Protein AF-A0A7Y5F1Y5-F1 (afdb_monomer_lite)

Radius of gyration: 18.28 Å; chains: 1; bounding box: 48×26×36 Å

Structure (mmCIF, N/CA/C/O backbone):
data_AF-A0A7Y5F1Y5-F1
#
_entry.id   AF-A0A7Y5F1Y5-F1
#
loop_
_atom_site.group_PDB
_atom_site.id
_atom_site.type_symbol
_atom_site.label_atom_id
_atom_site.label_alt_id
_atom_site.label_comp_id
_atom_site.label_asym_id
_atom_site.label_entity_id
_atom_site.label_seq_id
_atom_site.pdbx_PDB_ins_code
_atom_site.Cartn_x
_atom_site.Cartn_y
_atom_site.Cartn_z
_atom_site.occupancy
_atom_site.B_iso_or_equiv
_atom_site.auth_seq_id
_atom_site.auth_comp_id
_atom_site.auth_asym_id
_atom_site.auth_atom_id
_atom_site.pdbx_PDB_model_num
ATOM 1 N N . MET A 1 1 ? 18.667 -15.677 -11.083 1.00 42.53 1 MET A N 1
ATOM 2 C CA . MET A 1 1 ? 20.099 -15.306 -11.034 1.00 42.53 1 MET A CA 1
ATOM 3 C C . MET A 1 1 ? 20.190 -13.791 -11.079 1.00 42.53 1 MET A C 1
ATOM 5 O O . MET A 1 1 ? 19.510 -13.224 -11.928 1.00 42.53 1 MET A O 1
ATOM 9 N N . PRO A 1 2 ? 20.945 -13.126 -10.191 1.00 56.84 2 PRO A N 1
ATOM 10 C CA . PRO A 1 2 ? 21.155 -11.688 -10.310 1.00 56.84 2 PRO A CA 1
ATOM 11 C C . PRO A 1 2 ? 21.991 -11.408 -11.567 1.00 56.84 2 PRO A C 1
ATOM 13 O O . PRO A 1 2 ? 23.083 -11.952 -11.717 1.00 56.84 2 PRO A O 1
ATOM 16 N N . ILE A 1 3 ? 21.458 -10.607 -12.489 1.00 68.25 3 ILE A N 1
ATOM 17 C CA . ILE A 1 3 ? 22.183 -10.149 -13.680 1.00 68.25 3 ILE A CA 1
ATOM 18 C C . ILE A 1 3 ? 23.153 -9.055 -13.219 1.00 68.25 3 ILE A C 1
ATOM 20 O O . ILE A 1 3 ? 22.724 -8.072 -12.618 1.00 68.25 3 ILE A O 1
ATOM 24 N N . GLN A 1 4 ? 24.452 -9.229 -13.465 1.00 79.38 4 GLN A N 1
ATOM 25 C CA . GLN A 1 4 ? 25.474 -8.214 -13.197 1.00 79.38 4 GLN A CA 1
ATOM 26 C C . GLN A 1 4 ? 25.899 -7.569 -14.525 1.00 79.38 4 GLN A C 1
ATOM 28 O O . GLN A 1 4 ? 26.766 -8.121 -15.201 1.00 79.38 4 GLN A O 1
ATOM 33 N N . PRO A 1 5 ? 25.279 -6.443 -14.932 1.00 74.00 5 PRO A N 1
ATOM 34 C CA . PRO A 1 5 ? 25.558 -5.833 -16.225 1.00 74.00 5 PRO A CA 1
ATOM 35 C C . PRO A 1 5 ? 26.971 -5.246 -16.285 1.00 74.00 5 PRO A C 1
ATOM 37 O O . PRO A 1 5 ? 27.443 -4.610 -15.335 1.00 74.00 5 PRO A O 1
ATOM 40 N N . ASN A 1 6 ? 27.634 -5.432 -17.426 1.00 86.38 6 ASN A N 1
ATOM 41 C CA . ASN A 1 6 ? 28.944 -4.835 -17.693 1.00 86.38 6 ASN A CA 1
ATOM 42 C C . ASN A 1 6 ? 28.840 -3.308 -17.920 1.00 86.38 6 ASN A C 1
ATOM 44 O O . ASN A 1 6 ? 27.751 -2.737 -17.950 1.00 86.38 6 ASN A O 1
ATOM 48 N N . LEU A 1 7 ? 29.976 -2.611 -18.051 1.00 83.56 7 LEU A N 1
ATOM 49 C CA . LEU A 1 7 ? 29.990 -1.142 -18.173 1.00 83.56 7 LEU A CA 1
ATOM 50 C C . LEU A 1 7 ? 29.169 -0.621 -19.367 1.00 83.56 7 LEU A C 1
ATOM 52 O O . LEU A 1 7 ? 28.464 0.373 -19.212 1.00 83.56 7 LEU A O 1
ATOM 56 N N . LEU A 1 8 ? 29.209 -1.301 -20.518 1.00 81.94 8 LEU A N 1
ATOM 57 C CA . LEU A 1 8 ? 28.441 -0.913 -21.707 1.00 81.94 8 LEU A CA 1
ATOM 58 C C . LE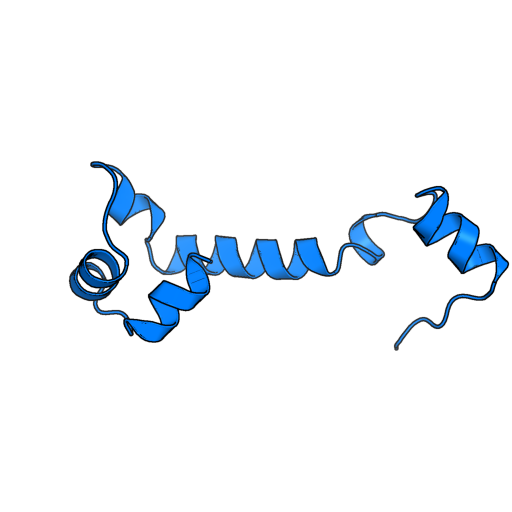U A 1 8 ? 26.939 -1.148 -21.511 1.00 81.94 8 LEU A C 1
ATOM 60 O O . LEU A 1 8 ? 26.126 -0.282 -21.829 1.00 81.94 8 LEU A O 1
ATOM 64 N N . GLU A 1 9 ? 26.575 -2.287 -20.929 1.00 77.44 9 GLU A N 1
ATOM 65 C CA . GLU A 1 9 ? 25.193 -2.633 -20.594 1.00 77.44 9 GLU A CA 1
ATOM 66 C C . GLU A 1 9 ? 24.603 -1.675 -19.560 1.00 77.44 9 GLU A C 1
ATOM 68 O O . GLU A 1 9 ? 23.459 -1.256 -19.701 1.00 77.44 9 GLU A O 1
ATOM 73 N N . ARG A 1 10 ? 25.378 -1.243 -18.557 1.00 76.81 10 ARG A N 1
ATOM 74 C CA . ARG A 1 10 ? 24.917 -0.249 -17.573 1.00 76.81 10 ARG A CA 1
ATOM 75 C C . ARG A 1 10 ? 24.566 1.079 -18.236 1.00 76.81 10 ARG A C 1
ATOM 77 O O . ARG A 1 10 ? 23.524 1.643 -17.915 1.00 76.81 10 ARG A O 1
ATOM 84 N N . THR A 1 11 ? 25.388 1.564 -19.168 1.00 78.12 11 THR A N 1
ATOM 85 C CA . THR A 1 11 ? 25.095 2.800 -19.910 1.00 78.12 11 THR A CA 1
ATOM 86 C C . THR A 1 11 ? 23.885 2.627 -20.829 1.00 78.12 11 THR A C 1
ATOM 88 O O . THR A 1 11 ? 22.984 3.467 -20.822 1.00 78.12 11 THR A O 1
ATOM 91 N N . ALA A 1 12 ? 23.814 1.525 -21.579 1.00 76.31 12 ALA A N 1
ATOM 92 C CA . ALA A 1 12 ? 22.695 1.253 -22.479 1.00 76.31 12 ALA A CA 1
ATOM 93 C C . ALA A 1 12 ? 21.360 1.115 -21.726 1.00 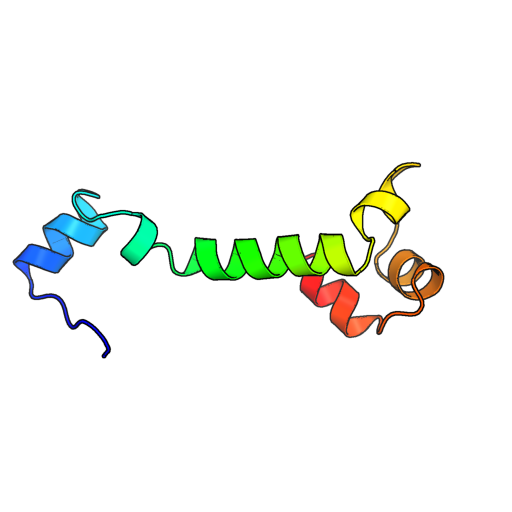76.31 12 ALA A C 1
ATOM 95 O O . ALA A 1 12 ? 20.350 1.690 -22.131 1.00 76.31 12 ALA A O 1
ATOM 96 N N . PHE A 1 13 ? 21.353 0.390 -20.610 1.00 70.44 13 PHE A N 1
ATOM 97 C CA . PHE A 1 13 ? 20.138 0.060 -19.874 1.00 70.44 13 PHE A CA 1
ATOM 98 C C . PHE A 1 13 ? 19.685 1.162 -18.919 1.00 70.44 13 PHE A C 1
ATOM 100 O O . PHE A 1 13 ? 18.499 1.476 -18.899 1.00 70.44 13 PHE A O 1
ATOM 107 N N . TYR A 1 14 ? 20.597 1.774 -18.157 1.00 69.19 14 TYR A N 1
ATOM 108 C CA . TYR A 1 14 ? 20.225 2.739 -17.116 1.00 69.19 14 TYR A CA 1
ATOM 109 C C . TYR A 1 14 ? 20.312 4.205 -17.553 1.00 69.19 14 TYR A C 1
ATOM 111 O O . TYR A 1 14 ? 19.639 5.040 -16.958 1.00 69.19 14 TYR A O 1
ATOM 119 N N . SER A 1 15 ? 21.122 4.542 -18.565 1.00 67.38 15 SER A N 1
AT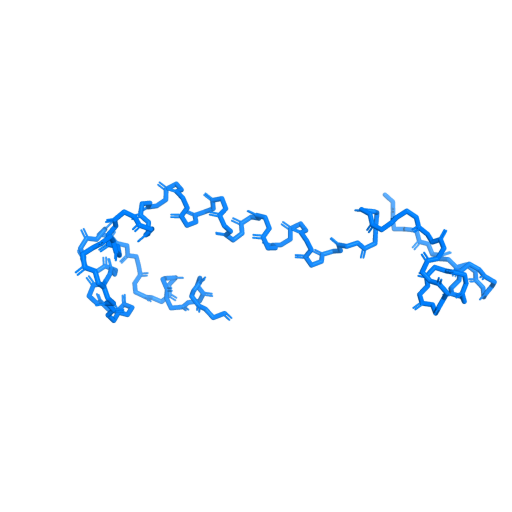OM 120 C CA . SER A 1 15 ? 21.270 5.933 -19.033 1.00 67.38 15 SER A CA 1
ATOM 121 C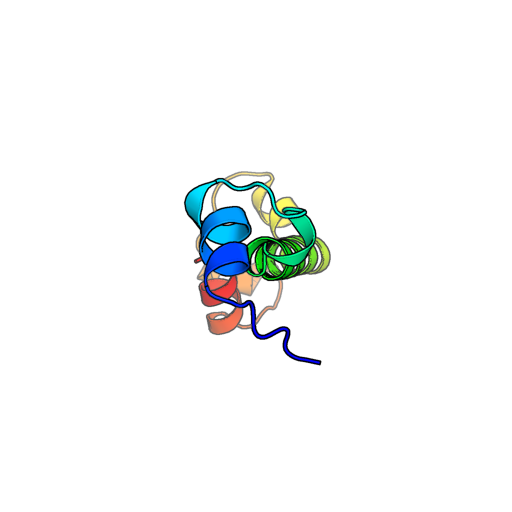 C . SER A 1 15 ? 20.520 6.205 -20.334 1.00 67.38 15 SER A C 1
ATOM 123 O O . SER A 1 15 ? 19.939 7.273 -20.485 1.00 67.38 15 SER A O 1
ATOM 125 N N . LEU A 1 16 ? 20.521 5.247 -21.266 1.00 73.19 16 LEU A N 1
ATOM 126 C CA . LEU A 1 16 ? 19.863 5.393 -22.571 1.00 73.19 16 LEU A CA 1
ATOM 127 C C . LEU A 1 16 ? 18.467 4.751 -22.627 1.00 73.19 16 LEU A C 1
ATOM 129 O O . LEU A 1 16 ? 17.776 4.904 -23.630 1.00 73.19 16 LEU A O 1
ATOM 133 N N . ASN A 1 17 ? 18.053 4.044 -21.567 1.00 63.78 17 ASN A N 1
ATOM 134 C CA . ASN A 1 17 ? 16.779 3.318 -21.486 1.00 63.78 17 ASN A CA 1
ATOM 135 C C . ASN A 1 17 ? 16.552 2.345 -22.666 1.00 63.78 17 ASN A C 1
ATOM 137 O O . ASN A 1 17 ? 15.427 2.116 -23.098 1.00 63.78 17 ASN A O 1
ATOM 141 N N . LEU A 1 18 ? 17.637 1.783 -23.211 1.00 68.94 18 LEU A N 1
ATOM 142 C CA . LEU A 1 18 ? 17.611 0.849 -24.345 1.00 68.94 18 LEU A CA 1
ATOM 143 C C . LEU A 1 18 ? 17.402 -0.607 -23.903 1.00 68.94 18 LEU A C 1
ATOM 145 O O . LEU A 1 18 ? 17.406 -1.519 -24.729 1.00 68.94 18 LEU A O 1
ATOM 149 N N . GLY A 1 19 ? 17.259 -0.841 -22.598 1.00 67.44 19 GLY A N 1
ATOM 150 C CA . GLY A 1 19 ? 16.922 -2.149 -22.051 1.00 67.44 19 GLY A CA 1
ATOM 151 C C . GLY A 1 19 ? 15.417 -2.406 -22.109 1.00 67.44 19 GLY A C 1
ATOM 152 O O . GLY A 1 19 ? 14.630 -1.460 -22.111 1.00 67.44 19 GLY A O 1
ATOM 153 N N . PRO A 1 20 ? 14.978 -3.675 -22.117 1.00 63.41 20 PRO A N 1
ATOM 154 C CA . PRO A 1 20 ? 13.570 -3.999 -21.944 1.00 63.41 20 PRO A CA 1
ATOM 155 C C . PRO A 1 20 ? 13.108 -3.492 -20.570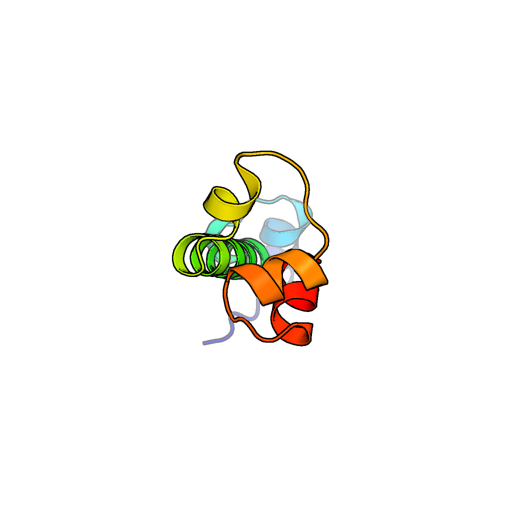 1.00 63.41 20 PRO A C 1
ATOM 157 O O . PRO A 1 20 ? 13.374 -4.123 -19.549 1.00 63.41 20 PRO A O 1
ATOM 160 N N . ALA A 1 21 ? 12.412 -2.352 -20.555 1.00 60.91 21 ALA A N 1
ATOM 161 C CA . ALA A 1 21 ? 11.916 -1.688 -19.347 1.00 60.91 21 ALA A CA 1
ATOM 162 C C . ALA A 1 21 ? 11.252 -2.640 -18.322 1.00 60.91 21 ALA A C 1
ATOM 164 O O . ALA A 1 21 ? 11.558 -2.511 -17.139 1.00 60.91 21 ALA A O 1
ATOM 165 N N . PRO A 1 22 ? 10.464 -3.667 -18.717 1.00 58.44 22 PRO A N 1
ATOM 166 C CA . PRO A 1 22 ? 9.853 -4.601 -17.764 1.00 58.44 22 PRO A CA 1
ATOM 167 C C . PRO A 1 22 ? 10.845 -5.430 -16.932 1.00 58.44 22 PRO A C 1
ATOM 169 O O . PRO A 1 22 ? 10.502 -5.882 -15.846 1.00 58.44 22 PRO A O 1
ATOM 172 N N . LEU A 1 23 ? 12.065 -5.661 -17.429 1.00 61.12 23 LEU A N 1
ATOM 173 C CA . LEU A 1 23 ? 13.095 -6.437 -16.723 1.00 61.12 23 LEU A CA 1
ATOM 174 C C . LEU A 1 23 ? 13.861 -5.603 -15.688 1.00 61.12 23 LEU A C 1
ATOM 176 O O . LEU A 1 23 ? 14.515 -6.168 -14.813 1.00 61.12 23 LEU A O 1
ATOM 180 N N . LEU A 1 24 ? 13.795 -4.275 -15.793 1.00 64.75 24 LEU A N 1
ATOM 181 C CA . LEU A 1 24 ? 14.510 -3.337 -14.924 1.00 64.75 24 LEU A CA 1
ATOM 182 C C . LEU A 1 24 ? 13.567 -2.520 -14.037 1.00 64.75 24 LEU A C 1
ATOM 184 O O . LEU A 1 24 ? 14.029 -1.856 -13.109 1.00 64.75 24 LEU A O 1
ATOM 188 N N . ASP A 1 25 ? 12.259 -2.606 -14.277 1.00 69.81 25 ASP A N 1
ATOM 189 C CA . ASP A 1 25 ? 11.228 -1.948 -13.484 1.00 69.81 25 ASP A CA 1
ATOM 190 C C . ASP A 1 25 ? 10.918 -2.724 -12.192 1.00 69.81 25 ASP A C 1
ATOM 192 O O . ASP A 1 25 ? 9.830 -3.261 -11.971 1.00 69.81 25 ASP A O 1
ATOM 196 N N . ILE A 1 26 ? 11.922 -2.795 -11.314 1.00 69.69 26 ILE A N 1
ATOM 197 C CA . ILE A 1 26 ? 11.796 -3.370 -9.966 1.00 69.69 26 ILE A CA 1
ATOM 198 C C . ILE A 1 26 ? 10.662 -2.671 -9.197 1.00 69.69 26 ILE A C 1
ATOM 200 O O . ILE A 1 26 ? 9.939 -3.304 -8.425 1.00 69.69 26 ILE A O 1
ATOM 204 N N . TRP A 1 27 ? 10.472 -1.374 -9.443 1.00 75.44 27 TRP A N 1
ATOM 205 C CA . TRP A 1 27 ? 9.430 -0.569 -8.817 1.00 75.44 27 TRP A CA 1
ATOM 206 C C . TRP A 1 27 ? 8.036 -0.887 -9.358 1.00 75.44 27 TRP A C 1
ATOM 208 O O . TRP A 1 27 ? 7.090 -0.914 -8.578 1.00 75.44 27 TRP A O 1
ATOM 218 N N . GLY A 1 28 ? 7.901 -1.220 -10.641 1.00 80.06 28 GLY A N 1
ATOM 219 C CA . GLY A 1 28 ? 6.644 -1.651 -11.249 1.00 80.06 28 GLY A CA 1
ATOM 220 C C . GLY A 1 28 ? 6.110 -2.947 -10.653 1.00 80.06 28 GLY A C 1
ATOM 221 O O . GLY A 1 28 ? 4.915 -3.053 -10.382 1.00 80.06 28 GLY A O 1
ATOM 222 N N . ALA A 1 29 ? 6.986 -3.913 -10.357 1.00 82.81 29 ALA A N 1
ATOM 223 C CA . ALA A 1 29 ? 6.585 -5.141 -9.670 1.00 82.81 29 ALA A CA 1
ATOM 224 C C . ALA A 1 29 ? 6.065 -4.865 -8.245 1.00 82.81 29 ALA A C 1
ATOM 226 O O . ALA A 1 29 ? 5.048 -5.432 -7.836 1.00 82.81 29 ALA A O 1
ATOM 227 N N . LEU A 1 30 ? 6.732 -3.971 -7.505 1.00 86.38 30 LEU A N 1
ATOM 228 C CA . LEU A 1 30 ? 6.295 -3.548 -6.171 1.00 86.38 30 LEU A CA 1
ATOM 229 C C . LEU A 1 30 ? 4.974 -2.772 -6.238 1.00 86.38 30 LEU A C 1
ATOM 231 O O . LEU A 1 30 ? 4.034 -3.114 -5.526 1.00 86.38 30 LEU A O 1
ATOM 235 N N . GLY A 1 31 ? 4.859 -1.804 -7.150 1.00 90.19 31 GLY A N 1
ATOM 236 C CA . GLY A 1 31 ? 3.639 -1.028 -7.368 1.00 90.19 31 GLY A CA 1
ATOM 237 C C . GLY A 1 31 ? 2.451 -1.903 -7.769 1.00 90.19 31 GLY A C 1
ATOM 238 O O . GLY A 1 31 ? 1.352 -1.731 -7.242 1.00 90.19 31 GLY A O 1
ATOM 239 N N . PHE A 1 32 ? 2.669 -2.905 -8.626 1.00 91.06 32 PHE A N 1
ATOM 240 C CA . PHE A 1 32 ? 1.644 -3.888 -8.971 1.00 91.06 32 PHE A CA 1
ATOM 241 C C . PHE A 1 32 ? 1.155 -4.655 -7.738 1.00 91.06 32 PHE A C 1
ATOM 243 O O . PHE A 1 32 ? -0.053 -4.780 -7.543 1.00 91.06 32 PHE A O 1
ATOM 250 N N . GLN A 1 33 ? 2.065 -5.142 -6.888 1.00 93.19 33 GLN A N 1
ATOM 251 C CA . GLN A 1 33 ? 1.684 -5.842 -5.656 1.00 93.19 33 GLN A CA 1
ATOM 252 C C . GLN A 1 33 ? 0.923 -4.929 -4.690 1.00 93.19 33 GLN A C 1
ATOM 254 O O . GLN A 1 33 ? -0.080 -5.362 -4.118 1.00 93.19 33 GLN A O 1
ATOM 259 N N . THR A 1 34 ? 1.336 -3.667 -4.551 1.00 95.25 34 THR A N 1
ATOM 260 C CA . THR A 1 34 ? 0.634 -2.655 -3.747 1.00 95.25 34 THR A CA 1
ATOM 261 C C . THR A 1 34 ? -0.800 -2.459 -4.242 1.00 95.25 34 THR A C 1
ATOM 263 O O . THR A 1 34 ? -1.749 -2.616 -3.471 1.00 95.25 34 THR A O 1
ATOM 266 N N . VAL A 1 35 ? -0.989 -2.207 -5.542 1.00 96.25 35 VAL A N 1
ATOM 267 C CA . VAL A 1 35 ? -2.321 -2.002 -6.136 1.00 96.25 35 VAL A CA 1
ATOM 268 C C . VAL A 1 35 ? -3.172 -3.268 -6.044 1.00 96.25 35 VAL A C 1
ATOM 270 O O . VAL A 1 35 ? -4.326 -3.202 -5.625 1.00 96.25 35 VAL A O 1
ATOM 273 N N . ALA A 1 36 ? -2.616 -4.434 -6.374 1.00 97.62 36 ALA A N 1
ATOM 274 C CA . ALA A 1 36 ? -3.329 -5.706 -6.286 1.00 97.62 36 ALA A CA 1
ATOM 275 C C . ALA A 1 36 ? -3.784 -6.004 -4.848 1.00 97.62 36 ALA A C 1
ATOM 277 O O . ALA A 1 36 ? -4.898 -6.484 -4.633 1.00 97.62 36 ALA A O 1
ATOM 278 N N . THR A 1 37 ? -2.947 -5.684 -3.859 1.00 97.50 37 THR A N 1
ATOM 279 C CA . THR A 1 37 ? -3.293 -5.798 -2.438 1.00 97.50 37 THR A CA 1
ATOM 280 C C . THR A 1 37 ? -4.424 -4.839 -2.072 1.00 97.50 37 THR A C 1
ATOM 282 O O . THR A 1 37 ? -5.406 -5.269 -1.471 1.00 97.50 37 THR A O 1
ATOM 285 N N . ALA A 1 38 ? -4.357 -3.576 -2.498 1.00 97.31 38 ALA A N 1
ATOM 286 C CA . ALA A 1 38 ? -5.415 -2.595 -2.257 1.00 97.31 38 ALA A CA 1
ATOM 287 C C . ALA A 1 38 ? -6.768 -3.005 -2.876 1.00 97.31 38 ALA A C 1
ATOM 289 O O . ALA A 1 38 ? -7.805 -2.844 -2.230 1.00 97.31 38 ALA A O 1
ATOM 290 N N . VAL A 1 39 ? -6.765 -3.600 -4.078 1.00 97.94 39 VAL A N 1
ATOM 291 C CA . VAL A 1 39 ? -7.971 -4.168 -4.713 1.00 97.94 39 VAL A CA 1
ATOM 292 C C . VAL A 1 39 ? -8.528 -5.332 -3.891 1.00 97.94 39 VAL A C 1
ATOM 294 O O . VAL A 1 39 ? -9.711 -5.337 -3.565 1.00 97.94 39 VAL A O 1
ATOM 297 N N . ARG A 1 40 ? -7.688 -6.303 -3.506 1.00 97.88 40 ARG A N 1
ATOM 298 C CA . ARG A 1 40 ? -8.120 -7.480 -2.723 1.00 97.88 40 ARG A CA 1
ATOM 299 C C . ARG A 1 40 ? -8.698 -7.111 -1.360 1.00 97.88 40 ARG A C 1
ATOM 301 O O . ARG A 1 40 ? -9.602 -7.787 -0.884 1.00 97.88 40 ARG A O 1
ATOM 308 N N . LEU A 1 41 ? -8.173 -6.054 -0.745 1.00 97.56 41 LEU A N 1
ATOM 309 C CA . LEU A 1 41 ? -8.639 -5.537 0.540 1.00 97.56 41 LEU A CA 1
ATOM 310 C C . LEU A 1 41 ? -9.863 -4.611 0.412 1.00 97.56 41 LEU A C 1
ATOM 312 O O . LEU A 1 41 ? -10.382 -4.165 1.430 1.00 97.56 41 LEU A O 1
ATOM 316 N N . GLY A 1 42 ? -10.324 -4.296 -0.804 1.00 97.44 42 GLY A N 1
ATOM 317 C CA . GLY A 1 42 ? -11.485 -3.428 -1.023 1.00 97.44 42 GLY A CA 1
ATOM 318 C C . GLY A 1 42 ? -11.244 -1.953 -0.679 1.00 97.44 42 GLY A C 1
ATOM 319 O O . GLY A 1 42 ? -12.190 -1.228 -0.369 1.00 97.44 42 GLY A O 1
ATOM 320 N N . ILE A 1 43 ? -9.989 -1.490 -0.724 1.00 97.06 43 ILE A N 1
ATOM 321 C CA . ILE A 1 43 ? -9.600 -0.117 -0.355 1.00 97.06 43 ILE A CA 1
ATOM 322 C C . ILE A 1 43 ? -10.311 0.917 -1.233 1.00 97.06 43 ILE A C 1
ATOM 324 O O . ILE A 1 43 ? -10.889 1.873 -0.718 1.00 97.06 43 ILE A O 1
ATOM 328 N N . PHE A 1 44 ? -10.310 0.712 -2.551 1.00 96.69 44 PHE A N 1
ATOM 329 C CA . PHE A 1 44 ? -10.941 1.633 -3.502 1.00 96.69 44 PHE A CA 1
ATOM 330 C C . PHE A 1 44 ? -1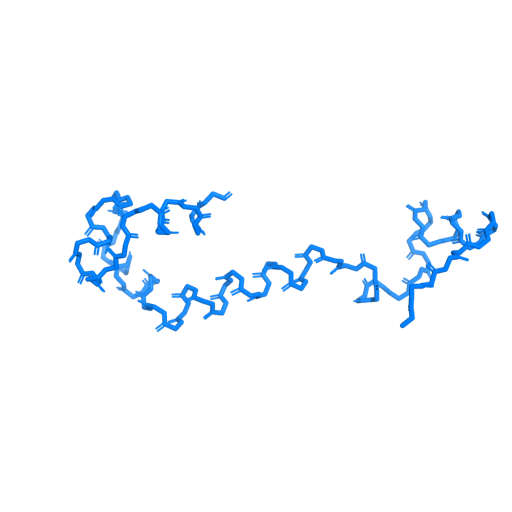2.459 1.710 -3.305 1.00 96.69 44 PHE A C 1
ATOM 332 O O . PHE A 1 44 ? -13.046 2.792 -3.352 1.00 96.69 44 PHE A O 1
ATOM 339 N N . GLU A 1 45 ? -13.077 0.589 -2.941 1.00 97.44 45 GLU A N 1
ATOM 340 C CA . GLU A 1 45 ? -14.526 0.498 -2.781 1.00 97.44 45 GLU A CA 1
ATOM 341 C C . GLU A 1 45 ? -14.962 1.227 -1.510 1.00 97.44 45 GLU A C 1
ATOM 343 O O . GLU A 1 45 ? -15.968 1.940 -1.505 1.00 97.44 45 GLU A O 1
ATOM 348 N N . ALA A 1 46 ? -14.148 1.148 -0.456 1.00 95.94 46 ALA A N 1
ATOM 349 C CA . ALA A 1 46 ? -14.336 1.926 0.762 1.00 95.94 46 ALA A CA 1
ATOM 350 C C . ALA A 1 46 ? -14.160 3.444 0.546 1.00 95.94 46 ALA A C 1
ATOM 352 O O . ALA A 1 46 ? -14.761 4.243 1.278 1.00 95.94 46 ALA A O 1
ATOM 353 N N . LEU A 1 47 ? -13.376 3.847 -0.460 1.00 96.31 47 LEU A N 1
ATOM 354 C CA . LEU A 1 47 ? -13.124 5.244 -0.834 1.00 96.31 47 LEU A CA 1
ATOM 355 C C . LEU A 1 47 ? -14.129 5.806 -1.851 1.00 96.31 47 LEU A C 1
ATOM 357 O O . LEU A 1 47 ? -14.136 7.013 -2.088 1.00 96.31 47 LEU A O 1
ATOM 361 N N . LYS A 1 48 ? -15.024 4.980 -2.411 1.00 96.62 48 LYS A N 1
ATOM 362 C CA . LYS A 1 48 ? -16.009 5.392 -3.429 1.00 96.62 48 LYS A CA 1
ATOM 363 C C . LYS A 1 48 ? -16.831 6.626 -3.035 1.00 96.62 48 LYS A C 1
ATOM 365 O O . LYS A 1 48 ? -17.150 7.450 -3.886 1.00 96.62 48 LYS A O 1
ATOM 370 N N . ASN A 1 49 ? -17.181 6.750 -1.755 1.00 92.69 49 ASN A N 1
ATOM 371 C CA . ASN A 1 49 ? -18.025 7.838 -1.245 1.00 92.69 49 ASN A CA 1
ATOM 372 C C . ASN A 1 49 ? -17.226 9.068 -0.780 1.00 92.69 49 ASN A C 1
ATOM 374 O O . ASN A 1 49 ? -17.814 10.010 -0.253 1.00 92.69 49 ASN A O 1
ATOM 378 N N . GLY A 1 50 ? -15.902 9.053 -0.945 1.00 94.81 50 GLY A N 1
ATOM 379 C CA . GLY A 1 50 ? -15.024 10.168 -0.627 1.00 94.81 50 GLY A CA 1
ATOM 380 C C . GLY A 1 50 ? -13.800 9.780 0.210 1.00 94.81 50 GLY A C 1
ATOM 381 O O . GLY A 1 50 ? -13.643 8.623 0.614 1.00 94.81 50 GLY A O 1
ATOM 382 N N . PRO A 1 51 ? -12.922 10.762 0.481 1.00 95.25 51 PRO A N 1
ATOM 383 C CA . PRO A 1 51 ? -11.691 10.554 1.233 1.00 95.25 51 PRO A CA 1
ATOM 384 C C . PRO A 1 51 ? -11.940 10.002 2.640 1.00 95.25 51 PRO A C 1
ATOM 386 O O . PRO A 1 51 ? -12.895 10.380 3.320 1.00 95.25 51 PRO A O 1
ATOM 389 N N . ARG A 1 52 ? -11.032 9.143 3.106 1.00 94.88 52 ARG A N 1
ATOM 390 C CA . ARG A 1 52 ? -11.041 8.572 4.458 1.00 94.88 52 ARG A CA 1
ATOM 391 C C . ARG A 1 52 ? -9.661 8.668 5.086 1.00 94.88 52 ARG A C 1
ATOM 393 O O . ARG A 1 52 ? -8.650 8.625 4.393 1.00 94.88 52 ARG A O 1
ATOM 400 N N . THR A 1 53 ? -9.616 8.751 6.412 1.00 94.94 53 THR A N 1
ATOM 401 C CA . THR A 1 53 ? -8.345 8.633 7.136 1.00 94.94 53 THR A CA 1
ATOM 402 C C . THR A 1 53 ? -7.900 7.167 7.169 1.00 94.94 53 THR A C 1
ATOM 404 O O . THR A 1 53 ? -8.767 6.289 7.254 1.00 94.94 53 THR A O 1
ATOM 407 N N . PRO A 1 54 ? -6.586 6.873 7.200 1.00 95.12 54 PRO A N 1
ATOM 408 C CA . PRO A 1 54 ? -6.083 5.500 7.305 1.00 95.12 54 PRO A CA 1
ATOM 409 C C . PRO A 1 54 ? -6.681 4.721 8.486 1.00 95.12 54 PRO A C 1
ATOM 411 O O . PRO A 1 54 ? -7.040 3.556 8.351 1.00 95.12 54 PRO A O 1
ATOM 414 N N . ILE A 1 55 ? -6.879 5.386 9.631 1.00 96.38 55 ILE A N 1
ATOM 415 C CA . ILE A 1 55 ? -7.502 4.793 10.826 1.00 96.38 55 ILE A CA 1
ATOM 416 C C . ILE A 1 55 ? -8.966 4.424 10.559 1.00 96.38 55 ILE A C 1
ATOM 418 O O . ILE A 1 55 ? -9.404 3.328 10.905 1.00 96.38 55 ILE A O 1
ATOM 422 N N . SER A 1 56 ? -9.735 5.328 9.939 1.00 96.00 56 SER A N 1
ATOM 423 C CA . SER A 1 56 ? -11.144 5.065 9.622 1.00 96.00 56 SER A CA 1
ATOM 424 C C . SER A 1 56 ? -11.308 3.946 8.593 1.00 96.00 56 SER A C 1
ATOM 426 O O . SER A 1 56 ? -12.247 3.161 8.701 1.00 96.00 56 SER A O 1
ATOM 428 N N . LEU A 1 57 ? -10.369 3.846 7.648 1.00 96.56 57 LEU A N 1
ATOM 429 C CA . LEU A 1 57 ? -10.326 2.820 6.615 1.00 96.56 57 LEU A CA 1
ATOM 430 C C . LEU A 1 57 ? -9.990 1.447 7.212 1.00 96.56 57 LEU A C 1
ATOM 432 O O . LEU A 1 57 ? -10.701 0.475 6.965 1.00 96.56 57 LEU A O 1
ATOM 436 N N . ALA A 1 58 ? -8.964 1.391 8.068 1.00 97.56 58 ALA A N 1
ATOM 437 C CA . ALA A 1 58 ? -8.590 0.185 8.799 1.00 97.56 58 ALA A CA 1
ATOM 438 C C . ALA A 1 58 ? -9.746 -0.330 9.662 1.00 97.56 58 ALA A C 1
ATOM 440 O O . ALA A 1 58 ? -10.039 -1.519 9.652 1.00 97.56 58 ALA A O 1
ATOM 441 N N . LYS A 1 59 ? -10.464 0.571 10.344 1.00 97.38 59 LYS A N 1
ATOM 442 C CA . LYS A 1 59 ? -11.637 0.202 11.141 1.00 97.38 59 LYS A CA 1
ATOM 443 C C . LYS A 1 59 ? -12.788 -0.327 10.281 1.00 97.38 59 LYS A C 1
ATOM 445 O O . LYS A 1 59 ? -13.399 -1.314 10.665 1.00 97.38 59 LYS A O 1
ATOM 450 N N . SER A 1 60 ? -13.105 0.312 9.150 1.00 96.56 60 SER A N 1
ATOM 451 C CA . SER A 1 60 ? -14.230 -0.113 8.300 1.00 96.56 60 SER A CA 1
ATOM 452 C C . SER A 1 60 ? -13.992 -1.430 7.567 1.00 96.56 60 SER A C 1
ATOM 454 O O . SER A 1 60 ? -14.956 -2.094 7.211 1.00 96.56 60 SER A O 1
ATOM 456 N N . LEU A 1 61 ? -12.727 -1.769 7.314 1.00 97.06 61 LEU A N 1
ATOM 457 C CA . LEU A 1 61 ? -12.322 -2.983 6.602 1.00 97.06 61 LEU A CA 1
ATOM 458 C C . LEU A 1 61 ? -11.768 -4.064 7.545 1.00 97.06 61 LEU A C 1
ATOM 460 O O . LEU A 1 61 ? -11.275 -5.080 7.070 1.00 97.06 61 LEU A O 1
ATOM 464 N N . GLU A 1 62 ? -11.815 -3.835 8.863 1.00 97.75 62 GLU A N 1
ATOM 465 C CA . GLU A 1 62 ? -11.282 -4.742 9.894 1.00 97.75 62 GLU A CA 1
ATOM 466 C C . GLU A 1 62 ? -9.803 -5.124 9.673 1.00 97.75 62 GLU A C 1
ATOM 468 O O . GLU A 1 62 ? -9.370 -6.253 9.896 1.00 97.75 62 GLU A O 1
ATOM 473 N N . LEU A 1 63 ? -8.998 -4.152 9.238 1.00 97.12 63 LEU A N 1
ATOM 474 C CA . LEU A 1 63 ? -7.580 -4.324 8.922 1.00 97.12 63 LEU A CA 1
ATOM 475 C C . LEU A 1 63 ? -6.675 -3.804 10.039 1.00 97.12 63 LEU A C 1
ATOM 477 O O . LEU A 1 63 ? -7.047 -2.957 10.852 1.00 97.12 63 LEU A O 1
ATOM 481 N N . ASN A 1 64 ? -5.421 -4.257 10.025 1.00 97.50 64 ASN A N 1
ATOM 482 C CA . ASN A 1 64 ? -4.391 -3.720 10.904 1.00 97.50 64 ASN A CA 1
ATOM 483 C C . ASN A 1 64 ? -4.091 -2.237 10.558 1.00 97.50 64 ASN A C 1
ATOM 485 O O . ASN A 1 64 ? -3.678 -1.957 9.428 1.00 97.50 64 ASN A O 1
ATOM 489 N N . PRO A 1 65 ? -4.214 -1.286 11.510 1.00 96.25 65 PRO A N 1
ATOM 490 C CA . PRO A 1 65 ? -4.003 0.139 11.236 1.00 96.25 65 PRO A CA 1
ATOM 491 C C . PRO A 1 65 ? -2.594 0.496 10.752 1.00 96.25 65 PRO A C 1
ATOM 493 O O . PRO A 1 65 ? -2.435 1.402 9.937 1.00 96.25 65 PRO A O 1
ATOM 496 N N . HIS A 1 66 ? -1.570 -0.207 11.241 1.00 96.12 66 HIS A N 1
ATOM 497 C CA . HIS A 1 66 ? -0.189 0.023 10.824 1.00 96.12 66 HIS A CA 1
ATOM 498 C C . HIS A 1 66 ? 0.041 -0.450 9.384 1.00 96.12 66 HIS A C 1
ATOM 500 O O . HIS A 1 66 ? 0.623 0.282 8.590 1.00 96.12 66 HIS A O 1
ATOM 506 N N . GLY A 1 67 ? -0.492 -1.621 9.021 1.00 96.25 67 GLY A N 1
ATOM 507 C CA . GLY A 1 67 ? -0.416 -2.138 7.651 1.00 96.25 67 GLY A CA 1
ATOM 508 C C . GLY A 1 67 ? -1.137 -1.246 6.639 1.00 96.25 67 GLY A C 1
ATOM 509 O O . GLY A 1 67 ? -0.593 -0.961 5.578 1.00 96.25 67 GLY A O 1
ATOM 510 N N . VAL A 1 68 ? -2.325 -0.737 6.989 1.00 96.81 68 VAL A N 1
ATOM 511 C CA . VAL A 1 68 ? -3.058 0.216 6.137 1.00 96.81 68 VAL A CA 1
ATOM 512 C C . VAL A 1 68 ? -2.281 1.516 5.960 1.00 96.81 68 VAL A C 1
ATOM 514 O O . VAL A 1 68 ? -2.256 2.050 4.859 1.00 96.81 68 VAL A O 1
ATOM 517 N N . LYS A 1 69 ? -1.624 2.019 7.012 1.00 95.75 69 LYS A N 1
ATOM 518 C CA . LYS A 1 69 ? -0.779 3.211 6.891 1.00 95.75 69 LYS A CA 1
ATOM 519 C C . LYS A 1 69 ? 0.358 2.990 5.886 1.00 95.75 69 LYS A C 1
ATOM 521 O O . LYS A 1 69 ? 0.508 3.809 4.994 1.00 95.75 69 LYS A O 1
ATOM 526 N N . LEU A 1 70 ? 1.092 1.880 5.999 1.00 95.44 70 LEU A N 1
ATOM 527 C CA . LEU A 1 70 ? 2.206 1.562 5.095 1.00 95.44 70 LEU A CA 1
ATOM 528 C C . LEU A 1 70 ? 1.761 1.331 3.645 1.00 95.44 70 LEU A C 1
ATOM 530 O O . LEU A 1 70 ? 2.513 1.617 2.729 1.00 95.44 70 LEU A O 1
ATOM 534 N N . LEU A 1 71 ? 0.556 0.797 3.431 1.00 94.88 71 LEU A N 1
ATOM 535 C CA . LEU A 1 71 ? 0.021 0.549 2.088 1.00 94.88 71 LEU A CA 1
ATOM 536 C C . LEU A 1 71 ? -0.342 1.844 1.337 1.00 94.88 71 LEU A C 1
ATOM 538 O O . LEU A 1 71 ? -0.411 1.831 0.111 1.00 94.88 71 LEU A O 1
ATOM 542 N N . LEU A 1 72 ? -0.646 2.924 2.065 1.00 92.88 72 LEU A N 1
ATOM 543 C CA . LEU A 1 72 ? -1.106 4.202 1.509 1.00 92.88 72 LEU A CA 1
ATOM 544 C C . LEU A 1 72 ? 0.023 5.231 1.307 1.00 92.88 72 LEU A C 1
ATOM 546 O O . LEU A 1 72 ? -0.263 6.327 0.822 1.00 92.88 72 LEU A O 1
ATOM 550 N N . GLU A 1 73 ? 1.253 4.904 1.708 1.00 89.62 73 GLU A N 1
ATOM 551 C CA . GLU A 1 73 ? 2.474 5.715 1.543 1.00 89.62 73 GLU A CA 1
ATOM 552 C C . GLU A 1 73 ? 3.260 5.280 0.296 1.00 89.62 73 GLU A C 1
ATOM 554 O O . GLU A 1 73 ? 3.808 6.181 -0.380 1.00 89.62 73 GLU A O 1
#

Foldseek 3Di:
DDDDDDPVRCCCCVVVVVDPCVVVPPVVVVVVVLVVVCVVLCVVVVCVVHDDDLVRSCVVSVHDSVVSVVSVD

pLDDT: mean 85.69, std 13.71, range [42.53, 97.94]

Secondary structure (DSSP, 8-state):
------HHHHIIIIIS--S-HHHH-HHHHHHHHHHHHHHHTTHHHHHTTS---HHHHHHHTT--HHHHHHHT-

Sequence (73 aa):
MPIQPNLLERTAFYSLNLGPAPLLDIWGALGFQTVATAVRLGIFEALKNGPRTPISLAKSLELNPHGVKLLLE